Protein AF-A0A314YJA8-F1 (afdb_monomer)

Nearest PDB structures (foldseek):
  1l3a-assembly1_A  TM=9.706E-01  e=2.295E-04  Solanum tuberosum
  1l3a-assembly1_C  TM=9.419E-01  e=2.794E-04  Solanum tuberosum
  4r5j-assembly2_B-2  TM=4.885E-01  e=3.757E+00  Escherichia coli K-12
  1nei-assembly1_B  TM=5.127E-01  e=5.215E+00  Escherichia coli

Structure (mmCIF, N/CA/C/O backbone):
data_AF-A0A314YJA8-F1
#
_entry.id   AF-A0A314YJA8-F1
#
loop_
_atom_site.group_PDB
_atom_site.id
_atom_site.type_symbol
_atom_site.label_atom_id
_atom_site.label_alt_id
_atom_site.label_comp_id
_atom_site.label_asym_id
_atom_site.label_entity_id
_atom_site.label_seq_id
_atom_site.pdbx_PDB_ins_code
_atom_site.Cartn_x
_atom_site.Cartn_y
_atom_site.Cartn_z
_atom_site.occupancy
_atom_site.B_iso_or_equiv
_atom_site.auth_seq_id
_atom_site.auth_comp_id
_atom_site.auth_asym_id
_atom_site.auth_atom_id
_atom_site.pdbx_PDB_model_num
ATOM 1 N N . MET A 1 1 ? -4.463 -10.978 11.926 1.00 61.75 1 MET A N 1
ATOM 2 C CA . MET A 1 1 ? -5.165 -10.090 10.982 1.00 61.75 1 MET A CA 1
ATOM 3 C C . MET A 1 1 ? -4.494 -8.747 11.092 1.00 61.75 1 MET A C 1
ATOM 5 O O . MET A 1 1 ? -4.069 -8.416 12.192 1.00 61.75 1 MET A O 1
ATOM 9 N N . GLU A 1 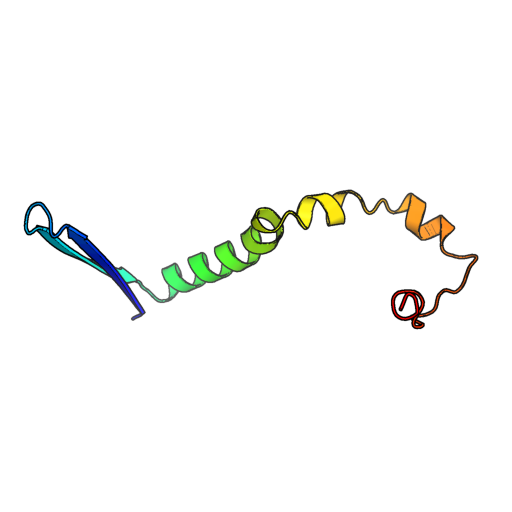2 ? -4.326 -8.055 9.976 1.00 79.75 2 GLU A N 1
ATOM 10 C CA . GLU A 1 2 ? -3.947 -6.643 10.007 1.00 79.75 2 GLU A CA 1
ATOM 11 C C . GLU A 1 2 ? -5.217 -5.805 9.861 1.00 79.75 2 GLU A C 1
ATOM 13 O O . GLU A 1 2 ? -6.252 -6.306 9.415 1.00 79.75 2 GLU A O 1
ATOM 18 N N . GLU A 1 3 ? -5.160 -4.550 10.284 1.00 82.94 3 GLU A N 1
ATOM 19 C CA . GLU A 1 3 ? -6.316 -3.663 10.304 1.00 82.94 3 GLU A CA 1
ATOM 20 C C . GLU A 1 3 ? -5.929 -2.268 9.830 1.00 82.94 3 GLU A C 1
ATOM 22 O O . GLU A 1 3 ? -4.889 -1.735 10.222 1.00 82.94 3 GLU A O 1
ATOM 27 N N . PHE A 1 4 ? -6.782 -1.663 9.001 1.00 89.69 4 PHE A N 1
ATOM 28 C CA . PHE A 1 4 ? -6.686 -0.240 8.712 1.00 89.69 4 PHE A CA 1
ATOM 29 C C . PHE A 1 4 ? -7.728 0.522 9.511 1.00 89.69 4 PHE A C 1
ATOM 31 O O . PHE A 1 4 ? -8.931 0.249 9.457 1.00 89.69 4 PHE A O 1
ATOM 38 N N . ARG A 1 5 ? -7.231 1.529 10.225 1.00 90.94 5 ARG A N 1
ATOM 39 C CA . ARG A 1 5 ? -8.036 2.507 10.937 1.00 90.94 5 ARG A CA 1
ATOM 40 C C . ARG A 1 5 ? -7.833 3.866 10.295 1.00 90.94 5 ARG A C 1
ATOM 42 O O . ARG A 1 5 ? -6.719 4.384 10.271 1.00 90.94 5 ARG A O 1
ATOM 49 N N . TYR A 1 6 ? -8.920 4.460 9.832 1.00 92.88 6 TYR A N 1
ATOM 50 C CA . TYR A 1 6 ? -8.932 5.828 9.337 1.00 92.88 6 TYR A CA 1
ATOM 51 C C . TYR A 1 6 ? -9.729 6.695 10.307 1.00 92.88 6 TYR A C 1
ATOM 53 O O . TYR A 1 6 ? -10.846 6.334 10.672 1.00 92.88 6 TYR A O 1
ATOM 61 N N . ARG A 1 7 ? -9.149 7.809 10.767 1.00 93.06 7 ARG A N 1
ATOM 62 C CA . ARG A 1 7 ? -9.795 8.753 11.688 1.00 93.06 7 ARG A CA 1
ATOM 63 C C . ARG A 1 7 ? -9.780 10.147 11.080 1.00 93.06 7 ARG A C 1
ATOM 65 O O . ARG A 1 7 ? -8.718 10.630 10.694 1.00 93.06 7 ARG A O 1
ATOM 72 N N . VAL A 1 8 ? -10.939 10.792 11.051 1.00 93.69 8 VAL A N 1
ATOM 73 C CA . VAL A 1 8 ? -11.106 12.177 10.609 1.00 93.69 8 VAL A CA 1
ATOM 74 C C . VAL A 1 8 ? -11.574 13.004 11.789 1.00 93.69 8 VAL A C 1
ATOM 76 O O . VAL A 1 8 ? -12.548 12.662 12.453 1.00 93.69 8 VAL A O 1
ATOM 79 N N . GLN A 1 9 ? -10.872 14.107 12.031 1.00 93.06 9 GLN A N 1
ATOM 80 C CA . GLN A 1 9 ? -11.223 15.065 13.069 1.00 93.06 9 GLN A CA 1
ATOM 81 C C . GLN A 1 9 ? -11.433 16.437 12.447 1.00 93.06 9 GLN A C 1
ATOM 83 O O . GLN A 1 9 ? -10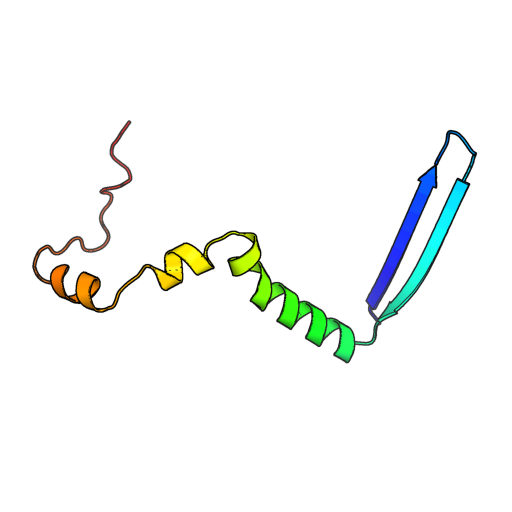.518 16.995 11.842 1.00 93.06 9 GLN A O 1
ATOM 88 N N . ASN A 1 10 ? -12.614 17.009 12.647 1.00 91.50 10 ASN A N 1
ATOM 89 C CA . ASN A 1 10 ? -12.902 18.394 12.317 1.00 91.50 10 ASN A CA 1
ATOM 90 C C . ASN A 1 10 ? -13.438 19.121 13.554 1.00 91.50 10 ASN A C 1
ATOM 92 O O . ASN A 1 10 ? -14.607 19.014 13.916 1.00 91.50 10 ASN A O 1
ATOM 96 N N . LYS A 1 11 ? -12.564 19.909 14.185 1.00 92.31 11 LYS A N 1
ATOM 97 C CA . LYS A 1 11 ? -12.872 20.653 15.415 1.00 92.31 11 LYS A CA 1
ATOM 98 C C . LYS A 1 11 ? -13.801 21.850 15.196 1.00 92.31 11 LYS A C 1
ATOM 100 O O . LYS A 1 11 ? -14.401 22.312 16.153 1.00 92.31 11 LYS A O 1
ATOM 105 N N . LEU A 1 12 ? -13.934 22.347 13.963 1.00 92.81 12 LEU A N 1
ATOM 106 C CA . LEU A 1 12 ? -14.800 23.492 13.647 1.00 92.81 12 LEU A CA 1
ATOM 107 C C . LEU A 1 12 ? -16.285 23.121 13.746 1.00 92.81 12 LEU A C 1
ATOM 109 O O . LEU A 1 12 ? -17.110 23.956 14.097 1.00 92.81 12 LEU A O 1
ATOM 113 N N . ILE A 1 13 ? -16.605 21.859 13.454 1.00 93.94 13 ILE A N 1
ATOM 114 C CA . ILE A 1 13 ? -17.962 21.295 13.505 1.00 93.94 13 ILE A CA 1
ATOM 115 C C . ILE A 1 13 ? -18.094 20.176 14.551 1.00 93.94 13 ILE A C 1
ATOM 117 O O . ILE A 1 13 ? -19.095 19.471 14.564 1.00 93.94 13 ILE A O 1
ATOM 121 N N . ASN A 1 14 ? -17.089 20.002 15.420 1.00 88.06 14 ASN A N 1
ATOM 122 C CA . ASN A 1 14 ? -17.013 18.927 16.419 1.00 88.06 14 ASN A CA 1
ATOM 123 C C . ASN A 1 14 ? -17.242 17.511 15.850 1.00 88.06 14 ASN A C 1
ATOM 125 O O . ASN A 1 14 ? -17.854 16.664 16.496 1.00 88.06 14 ASN A O 1
ATOM 129 N N . LEU A 1 15 ? -16.735 17.250 14.646 1.00 90.69 15 LEU A N 1
ATOM 130 C CA . LEU A 1 15 ? -16.810 15.944 14.000 1.00 90.69 15 LEU A CA 1
ATOM 131 C C . LEU A 1 15 ? -15.585 15.105 14.382 1.00 90.69 15 LEU A C 1
ATOM 133 O O . LEU A 1 15 ? -14.449 15.526 14.157 1.00 90.69 15 LEU A O 1
ATOM 137 N N . ASP A 1 16 ? -15.814 13.917 14.932 1.00 92.12 16 ASP A N 1
ATOM 138 C CA . ASP A 1 16 ? -14.787 12.902 15.184 1.00 92.12 16 ASP A CA 1
ATOM 139 C C . ASP A 1 16 ? -15.332 11.556 14.714 1.00 92.12 16 ASP A C 1
ATOM 141 O O . ASP A 1 16 ? -16.134 10.917 15.393 1.00 92.12 16 ASP A O 1
ATOM 145 N N . GLU A 1 17 ? -14.917 11.152 13.519 1.00 93.00 17 GLU A N 1
ATOM 146 C CA . GLU A 1 17 ? -15.349 9.907 12.897 1.00 93.00 17 GLU A CA 1
ATOM 147 C C . GLU A 1 17 ? -14.157 8.975 12.717 1.00 93.00 17 GLU A C 1
ATOM 149 O O . GLU A 1 17 ? -13.042 9.393 12.385 1.00 93.00 17 GLU A O 1
ATOM 154 N N . SER A 1 18 ? -14.388 7.680 12.920 1.00 91.75 18 SER A N 1
ATOM 155 C CA . SER A 1 18 ? -13.390 6.662 12.622 1.00 91.75 18 SER A CA 1
ATOM 156 C C . SER A 1 18 ? -14.010 5.458 11.942 1.00 91.75 18 SER A C 1
ATOM 158 O O . SER A 1 18 ? -15.003 4.919 12.425 1.00 91.75 18 SER A O 1
ATOM 160 N N . VAL A 1 19 ? -13.376 5.014 10.863 1.00 92.19 19 VAL A N 1
ATOM 161 C CA . VAL A 1 19 ? -13.756 3.829 10.096 1.00 92.19 19 VAL A CA 1
ATOM 162 C C . VAL A 1 19 ? -12.707 2.746 10.311 1.00 92.19 19 VAL A C 1
ATOM 164 O O . VAL A 1 19 ? -11.503 3.021 10.353 1.00 92.19 19 VAL A O 1
ATOM 167 N N . TYR A 1 20 ? -13.187 1.514 10.458 1.00 93.00 20 TYR A N 1
ATOM 168 C CA . TYR A 1 20 ? -12.375 0.331 10.690 1.00 93.00 20 TYR A CA 1
ATOM 169 C C . TYR A 1 20 ? -12.647 -0.711 9.611 1.00 93.00 20 TYR A C 1
ATOM 171 O O . TYR A 1 20 ? -13.803 -1.059 9.368 1.00 93.00 20 TYR A O 1
ATOM 179 N N . ILE A 1 21 ? -11.583 -1.211 8.984 1.00 94.06 21 ILE A N 1
ATOM 180 C CA . ILE A 1 21 ? -11.668 -2.266 7.974 1.00 94.06 21 ILE A CA 1
ATOM 181 C C . ILE A 1 21 ? -10.643 -3.357 8.316 1.00 94.06 21 ILE A C 1
ATOM 183 O O . ILE A 1 21 ? -9.439 -3.071 8.344 1.00 94.06 21 ILE A O 1
ATOM 187 N N . PRO A 1 22 ? -11.088 -4.603 8.573 1.00 92.75 22 PRO A N 1
ATOM 188 C CA . PRO A 1 22 ? -10.181 -5.725 8.758 1.00 92.75 22 PRO A CA 1
ATOM 189 C C . PRO A 1 22 ? -9.598 -6.159 7.411 1.00 92.75 22 PRO A C 1
ATOM 191 O O . PRO A 1 22 ? -10.313 -6.221 6.413 1.00 92.75 22 PRO A O 1
A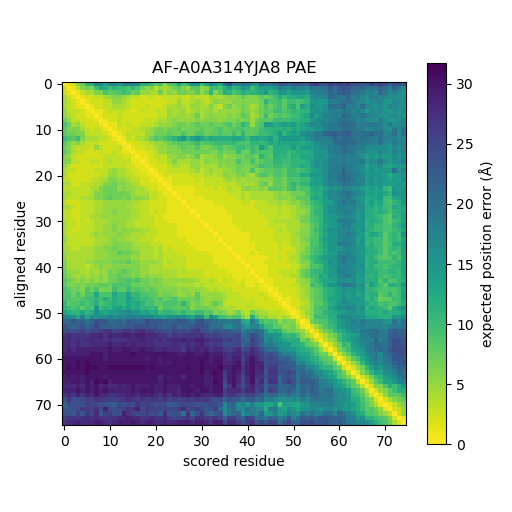TOM 194 N N . ILE A 1 23 ? -8.310 -6.502 7.399 1.00 92.00 23 ILE A N 1
ATOM 195 C CA . ILE A 1 23 ? -7.610 -6.983 6.208 1.00 92.00 23 ILE A CA 1
ATOM 196 C C . ILE A 1 23 ? -7.056 -8.388 6.446 1.00 92.00 23 ILE A C 1
ATOM 198 O O . ILE A 1 23 ? -6.358 -8.691 7.427 1.00 92.00 23 ILE A O 1
ATOM 202 N N . THR A 1 24 ? -7.373 -9.282 5.514 1.00 95.06 24 THR A N 1
ATOM 203 C CA . THR A 1 24 ? -6.844 -10.642 5.488 1.00 95.06 24 THR A CA 1
ATOM 204 C C . THR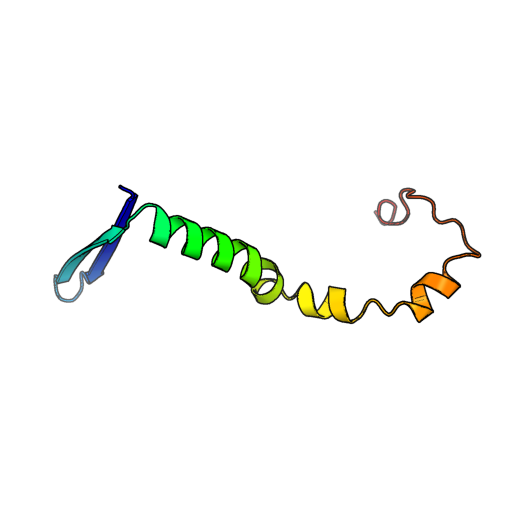 A 1 24 ? -5.378 -10.649 5.051 1.00 95.06 24 THR A C 1
ATOM 206 O O . THR A 1 24 ? -4.883 -9.754 4.370 1.00 95.06 24 THR A O 1
ATOM 209 N N . ARG A 1 25 ? -4.645 -11.711 5.406 1.00 92.38 25 ARG A N 1
ATOM 210 C CA . ARG A 1 25 ? -3.226 -11.840 5.024 1.00 92.38 25 ARG A CA 1
ATOM 211 C C . ARG A 1 25 ? -3.017 -11.835 3.505 1.00 92.38 25 ARG A C 1
ATOM 213 O O . ARG A 1 25 ? -1.994 -11.339 3.045 1.00 92.38 25 ARG A O 1
ATOM 220 N N . ALA A 1 26 ? -3.966 -12.392 2.752 1.00 94.75 26 ALA A N 1
ATOM 221 C CA . ALA A 1 26 ? -3.907 -12.427 1.295 1.00 94.75 26 ALA A CA 1
ATOM 222 C C . ALA A 1 26 ? -4.033 -11.017 0.702 1.00 94.75 26 ALA A C 1
ATOM 224 O O . ALA A 1 26 ? -3.196 -10.615 -0.101 1.00 94.75 26 ALA A O 1
ATOM 225 N N . GLU A 1 27 ? -5.014 -10.238 1.160 1.00 94.69 27 GLU A N 1
ATOM 226 C CA . GLU A 1 27 ? -5.208 -8.847 0.731 1.00 94.69 27 GLU A CA 1
ATOM 227 C C . GLU A 1 27 ? -3.992 -7.977 1.069 1.00 94.69 27 GLU A C 1
ATOM 229 O O . GLU A 1 27 ? -3.512 -7.222 0.224 1.00 94.69 27 GLU A O 1
ATOM 234 N N . PHE A 1 28 ? -3.420 -8.135 2.267 1.00 94.50 28 PHE A N 1
ATOM 235 C CA . PHE A 1 28 ? -2.221 -7.388 2.642 1.00 94.50 28 PHE A CA 1
ATOM 236 C C . PHE A 1 28 ? -1.002 -7.740 1.774 1.00 94.50 28 PHE A C 1
ATOM 238 O O . PHE A 1 28 ? -0.240 -6.855 1.381 1.00 94.50 28 PHE A O 1
ATOM 245 N N . ALA A 1 29 ? -0.823 -9.016 1.417 1.00 96.12 29 ALA A N 1
ATOM 246 C CA . ALA A 1 29 ? 0.254 -9.432 0.521 1.00 96.12 29 ALA A CA 1
ATOM 247 C C . ALA A 1 29 ? 0.123 -8.797 -0.876 1.00 96.12 29 ALA A C 1
ATOM 249 O O . ALA A 1 29 ? 1.127 -8.357 -1.443 1.00 96.12 29 ALA A O 1
ATOM 250 N N . VAL A 1 30 ? -1.106 -8.690 -1.396 1.00 97.00 30 VAL A N 1
ATOM 251 C CA . VAL A 1 30 ? -1.392 -8.001 -2.665 1.00 97.00 30 VAL A CA 1
ATOM 252 C C . VAL A 1 30 ? -1.025 -6.520 -2.571 1.00 97.00 30 VAL A C 1
ATOM 254 O O . VAL A 1 30 ? -0.299 -6.026 -3.432 1.00 97.00 30 VAL A O 1
ATOM 257 N N . LEU A 1 31 ? -1.437 -5.824 -1.504 1.00 96.19 31 LEU A N 1
ATOM 258 C CA . LEU A 1 31 ? -1.084 -4.414 -1.292 1.00 96.19 31 LEU A CA 1
ATOM 259 C C . LEU A 1 31 ? 0.431 -4.211 -1.201 1.00 96.19 31 LEU A C 1
ATOM 261 O O . LEU A 1 31 ? 0.976 -3.308 -1.830 1.00 96.19 31 LEU A O 1
ATOM 265 N N . LYS A 1 32 ? 1.136 -5.087 -0.479 1.00 95.75 32 LYS A N 1
ATOM 266 C CA . LYS A 1 32 ? 2.597 -5.035 -0.352 1.00 95.75 32 LYS A CA 1
ATOM 267 C C . LYS A 1 32 ? 3.297 -5.203 -1.701 1.00 95.75 32 LYS A C 1
ATOM 269 O O . LYS A 1 32 ? 4.247 -4.480 -1.998 1.00 95.75 32 LYS A O 1
ATOM 274 N N . SER A 1 33 ? 2.820 -6.136 -2.525 1.00 97.56 33 SER A N 1
ATOM 275 C CA . SER A 1 33 ? 3.325 -6.335 -3.885 1.00 97.56 33 SER A CA 1
ATOM 276 C C . SER A 1 33 ? 3.056 -5.111 -4.768 1.00 97.56 33 SER A C 1
ATOM 278 O O . SER A 1 33 ? 3.980 -4.618 -5.416 1.00 97.56 33 SER A O 1
ATOM 280 N N . ALA A 1 34 ? 1.837 -4.567 -4.723 1.00 97.69 34 ALA A N 1
ATOM 281 C CA . ALA A 1 34 ? 1.457 -3.377 -5.478 1.00 97.69 34 ALA A CA 1
ATOM 282 C C . ALA A 1 34 ? 2.276 -2.139 -5.073 1.00 97.69 34 ALA A C 1
ATOM 284 O O . ALA A 1 34 ? 2.737 -1.404 -5.944 1.00 97.69 34 ALA A O 1
ATOM 285 N N . PHE A 1 35 ? 2.522 -1.930 -3.773 1.00 96.88 35 PHE A N 1
ATOM 286 C CA . PHE A 1 35 ? 3.349 -0.823 -3.291 1.00 96.88 35 PHE A CA 1
ATOM 287 C C . PHE A 1 35 ? 4.794 -0.939 -3.769 1.00 96.88 35 PHE A C 1
ATOM 289 O O . PHE A 1 35 ? 5.324 0.019 -4.323 1.00 96.88 35 PHE A O 1
ATOM 296 N N . ASN A 1 36 ? 5.413 -2.115 -3.658 1.00 96.00 36 ASN A N 1
ATOM 297 C CA . ASN A 1 36 ? 6.766 -2.318 -4.182 1.00 96.00 36 ASN A CA 1
ATOM 298 C C . ASN A 1 36 ? 6.854 -2.063 -5.694 1.00 96.00 36 ASN A C 1
ATOM 300 O O . ASN A 1 36 ? 7.845 -1.509 -6.164 1.00 96.00 36 ASN A O 1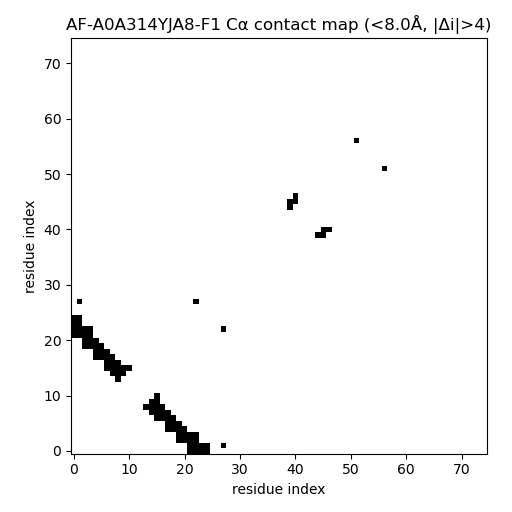
ATOM 304 N N . PHE A 1 37 ? 5.816 -2.433 -6.448 1.00 96.25 37 PHE A N 1
ATOM 305 C CA . PHE A 1 37 ? 5.757 -2.192 -7.886 1.00 96.25 37 PHE A CA 1
ATOM 306 C C . PHE A 1 37 ? 5.615 -0.704 -8.239 1.00 96.25 37 PHE A C 1
ATOM 308 O O . PHE A 1 37 ? 6.304 -0.233 -9.140 1.00 96.25 37 PHE A O 1
ATOM 315 N N . ILE A 1 38 ? 4.739 0.042 -7.556 1.00 97.12 38 ILE A N 1
ATOM 316 C CA . ILE A 1 38 ? 4.427 1.434 -7.919 1.00 97.12 38 ILE A CA 1
ATOM 317 C C . ILE A 1 38 ? 5.447 2.449 -7.377 1.00 97.12 38 ILE A C 1
ATOM 319 O O . ILE A 1 38 ? 5.571 3.540 -7.933 1.00 97.12 38 ILE A O 1
ATOM 323 N N . LEU A 1 39 ? 6.211 2.113 -6.330 1.00 96.25 39 LEU A N 1
ATOM 324 C CA . LEU A 1 39 ? 7.186 3.021 -5.70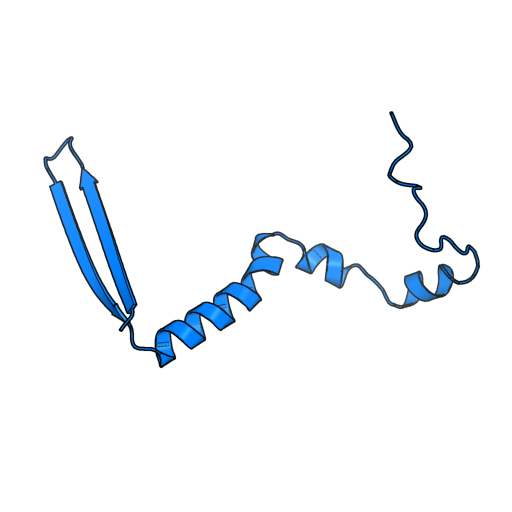6 1.00 96.25 39 LEU A CA 1
ATOM 325 C C . LEU A 1 39 ? 8.174 3.662 -6.709 1.00 96.25 39 LEU A C 1
ATOM 327 O O . LEU A 1 39 ? 8.284 4.890 -6.708 1.00 96.25 39 LEU A O 1
ATOM 331 N N . PRO A 1 40 ? 8.831 2.917 -7.623 1.00 93.50 40 PRO A N 1
ATOM 332 C CA . PRO A 1 40 ? 9.708 3.510 -8.640 1.00 93.50 40 PRO A CA 1
ATOM 333 C C . PRO A 1 40 ? 8.984 4.445 -9.619 1.00 93.50 40 PRO A C 1
ATOM 335 O O . PRO A 1 40 ? 9.597 5.349 -10.192 1.00 93.50 40 PRO A O 1
ATOM 338 N N . TYR A 1 41 ? 7.683 4.240 -9.830 1.00 93.62 41 TYR A N 1
ATOM 339 C CA . TYR A 1 41 ? 6.882 5.089 -10.705 1.00 93.62 41 TYR A CA 1
ATOM 340 C C . TYR A 1 41 ? 6.532 6.413 -10.030 1.00 93.62 41 TYR A C 1
ATOM 342 O O . TYR A 1 41 ? 6.723 7.460 -10.643 1.00 93.62 41 TYR A O 1
ATOM 350 N N . ILE A 1 42 ? 6.126 6.379 -8.755 1.00 96.06 42 ILE A N 1
ATOM 351 C CA . ILE A 1 42 ? 5.856 7.584 -7.950 1.00 96.06 42 ILE A CA 1
ATOM 352 C C . ILE A 1 42 ? 7.129 8.426 -7.787 1.00 96.06 42 ILE A C 1
ATOM 354 O O . ILE A 1 42 ? 7.072 9.648 -7.882 1.00 96.06 42 ILE A O 1
ATOM 358 N N . LEU A 1 43 ? 8.285 7.781 -7.600 1.00 94.75 43 LEU A N 1
ATOM 359 C CA . LEU A 1 43 ? 9.586 8.456 -7.509 1.00 94.75 43 LEU A CA 1
ATOM 360 C C . LEU A 1 43 ? 10.117 8.966 -8.861 1.00 94.75 43 LEU A C 1
ATOM 362 O O . LEU A 1 43 ? 11.147 9.632 -8.899 1.00 94.75 43 LEU A O 1
ATOM 366 N N . GLY A 1 44 ? 9.469 8.629 -9.981 1.00 90.69 44 GLY A N 1
ATOM 367 C CA . GLY A 1 44 ? 9.930 9.009 -11.320 1.00 90.69 44 GLY A CA 1
ATOM 368 C C . GLY A 1 44 ? 11.139 8.216 -11.838 1.00 90.69 44 GLY A C 1
ATOM 369 O O . GLY A 1 44 ? 11.559 8.424 -12.974 1.00 90.69 44 GLY A O 1
ATOM 370 N N . TRP A 1 45 ? 11.673 7.260 -11.071 1.00 93.38 45 TRP A N 1
ATOM 371 C CA . TRP A 1 45 ? 12.817 6.427 -11.472 1.00 93.38 45 TRP A CA 1
ATOM 372 C C . TRP A 1 45 ? 12.548 5.582 -12.714 1.00 93.38 45 TRP A C 1
ATOM 374 O O . TRP A 1 45 ? 13.476 5.286 -13.459 1.00 93.38 45 TRP A O 1
ATOM 384 N N . HIS A 1 46 ? 11.289 5.236 -12.982 1.00 89.50 46 HIS A N 1
ATOM 385 C CA . HIS A 1 46 ? 10.902 4.564 -14.222 1.00 89.50 46 HIS A CA 1
ATOM 386 C C . HIS A 1 46 ? 11.288 5.365 -15.483 1.00 89.50 46 HIS A C 1
ATOM 388 O O . HIS A 1 46 ? 11.705 4.771 -16.473 1.00 89.50 46 HIS A O 1
ATOM 394 N N . ALA A 1 47 ? 11.204 6.702 -15.454 1.00 86.6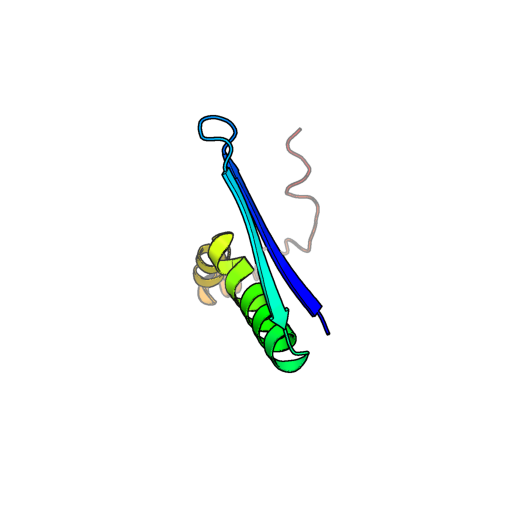2 47 ALA A N 1
ATOM 395 C CA . ALA A 1 47 ? 11.579 7.552 -16.585 1.00 86.62 47 ALA A CA 1
ATOM 396 C C . ALA A 1 47 ? 13.094 7.514 -16.831 1.00 86.62 47 ALA A C 1
ATOM 398 O O . ALA A 1 47 ? 13.534 7.418 -17.974 1.00 86.62 47 ALA A O 1
ATOM 399 N N . TYR A 1 48 ? 13.882 7.507 -15.751 1.00 84.25 48 TYR A N 1
ATOM 400 C CA . TYR A 1 48 ? 15.329 7.317 -15.818 1.00 84.25 48 TYR A CA 1
ATOM 401 C C . TYR A 1 48 ? 15.684 5.913 -16.323 1.00 84.25 48 TYR A C 1
ATOM 403 O O . TYR A 1 48 ? 16.399 5.792 -17.312 1.00 84.25 48 TYR A O 1
ATOM 411 N N . ALA A 1 49 ? 15.130 4.858 -15.720 1.00 85.19 49 ALA A N 1
ATOM 412 C CA . ALA A 1 49 ? 15.409 3.475 -16.104 1.00 85.19 49 ALA A CA 1
ATOM 413 C C . ALA A 1 49 ? 15.070 3.193 -17.580 1.00 85.19 49 ALA A C 1
ATOM 415 O O . ALA A 1 49 ? 15.857 2.557 -18.273 1.00 85.19 49 ALA A O 1
ATOM 416 N N . ASN A 1 50 ? 13.954 3.731 -18.085 1.00 82.81 50 ASN A N 1
ATOM 417 C CA . ASN A 1 50 ? 13.552 3.590 -19.489 1.00 82.81 50 ASN A CA 1
ATOM 418 C C . ASN A 1 50 ? 14.401 4.427 -20.461 1.00 82.81 50 ASN A C 1
ATOM 420 O O . ASN A 1 50 ? 14.392 4.163 -21.661 1.00 82.81 50 ASN A O 1
ATOM 424 N N . SER A 1 51 ? 15.118 5.441 -19.968 1.00 82.62 51 SER A N 1
ATOM 425 C CA . SER A 1 51 ? 16.045 6.239 -20.779 1.00 82.62 51 SER A CA 1
ATOM 426 C C . SER A 1 51 ? 17.419 5.582 -20.948 1.00 82.62 51 SER A C 1
ATOM 428 O O . SER A 1 51 ? 18.175 5.985 -21.831 1.00 82.62 51 SER A O 1
ATOM 430 N N . ILE A 1 52 ? 17.734 4.558 -20.143 1.00 80.38 52 ILE A N 1
ATOM 431 C CA . ILE A 1 52 ? 18.970 3.779 -20.262 1.00 80.38 52 ILE A CA 1
ATOM 432 C C . ILE A 1 52 ? 18.853 2.894 -21.505 1.00 80.38 52 ILE A C 1
ATOM 434 O O . ILE A 1 52 ? 18.362 1.766 -21.468 1.00 80.38 52 ILE A O 1
ATOM 438 N N . LYS A 1 53 ? 19.290 3.438 -22.636 1.00 75.25 53 LYS A N 1
ATOM 439 C CA . LYS A 1 53 ? 19.356 2.732 -23.908 1.00 75.25 53 LYS A CA 1
ATOM 440 C C . LYS A 1 53 ? 20.518 1.730 -23.909 1.00 75.25 53 LYS A C 1
ATOM 442 O O . LYS A 1 53 ? 21.636 2.104 -23.546 1.00 75.25 53 LYS A O 1
ATOM 447 N N . PRO A 1 54 ? 20.306 0.477 -24.346 1.00 64.25 54 PRO A N 1
ATOM 448 C CA . PRO A 1 54 ? 21.374 -0.518 -24.428 1.00 64.25 54 PRO A CA 1
ATOM 449 C C . PRO A 1 54 ? 22.458 -0.148 -25.457 1.00 64.25 54 PRO A C 1
ATOM 451 O O . PRO A 1 54 ? 23.589 -0.620 -25.358 1.00 64.25 54 PRO A O 1
ATOM 454 N N . GLU A 1 55 ? 22.162 0.719 -26.431 1.00 56.59 55 GLU A N 1
ATOM 455 C CA . GLU A 1 55 ? 23.175 1.218 -27.365 1.00 56.59 55 GLU A CA 1
ATOM 456 C C . GLU A 1 55 ? 24.208 2.165 -26.720 1.00 56.59 55 GLU A C 1
ATOM 458 O O . GLU A 1 55 ? 25.368 2.159 -27.140 1.00 56.59 55 GLU A O 1
ATOM 463 N N . ASP A 1 56 ? 23.857 2.908 -25.664 1.00 52.88 56 ASP A N 1
ATOM 464 C CA . ASP A 1 56 ? 24.786 3.833 -24.992 1.00 52.88 56 ASP A CA 1
ATOM 465 C C . ASP A 1 56 ? 25.690 3.124 -23.972 1.00 52.88 56 ASP A C 1
ATOM 467 O O . ASP A 1 56 ? 26.841 3.522 -23.780 1.00 52.88 56 ASP A O 1
ATOM 471 N N . SER A 1 57 ? 25.248 1.998 -23.401 1.00 53.72 57 SER A N 1
ATOM 472 C CA . SER A 1 57 ? 26.103 1.148 -22.561 1.00 53.72 57 SER A CA 1
ATOM 473 C C . SER A 1 57 ? 27.185 0.415 -23.365 1.00 53.72 57 SER A C 1
ATOM 475 O O . SER A 1 57 ? 28.257 0.129 -22.831 1.00 53.72 57 SER A O 1
ATOM 477 N N . SER A 1 58 ? 26.978 0.192 -24.670 1.00 49.09 58 SER A N 1
ATOM 478 C CA . SER A 1 58 ? 28.006 -0.369 -25.564 1.00 49.09 58 SER A CA 1
ATOM 479 C C . SER A 1 58 ? 29.146 0.616 -25.885 1.00 49.09 58 SER A C 1
ATOM 481 O O . SER A 1 58 ? 30.280 0.196 -26.122 1.00 49.09 58 SER A O 1
ATOM 483 N N . ARG A 1 59 ? 28.882 1.931 -25.822 1.00 49.16 59 ARG A N 1
ATOM 484 C CA . ARG A 1 59 ? 29.891 2.992 -26.008 1.00 49.16 59 ARG A CA 1
ATOM 485 C C . ARG A 1 59 ? 30.712 3.285 -24.751 1.00 49.16 59 ARG A C 1
ATOM 487 O O . ARG A 1 59 ? 31.782 3.878 -24.862 1.00 49.16 59 ARG A O 1
ATOM 494 N N . MET A 1 60 ? 30.277 2.818 -23.580 1.00 49.47 60 MET A N 1
ATOM 495 C CA . MET A 1 60 ? 31.037 2.937 -22.327 1.00 49.47 60 MET A CA 1
ATOM 496 C C . MET A 1 60 ? 32.199 1.933 -22.220 1.00 49.47 60 MET A C 1
ATOM 498 O O . MET A 1 60 ? 32.990 2.004 -21.284 1.00 49.47 60 MET A O 1
ATOM 502 N N . ASN A 1 61 ? 32.363 1.027 -23.191 1.00 47.94 61 ASN A N 1
ATOM 503 C CA . ASN A 1 61 ? 33.383 -0.023 -23.140 1.00 47.94 61 ASN A CA 1
ATOM 504 C C . ASN A 1 61 ? 34.806 0.427 -23.546 1.00 47.94 61 ASN A C 1
ATOM 506 O O . ASN A 1 61 ? 35.675 -0.423 -23.717 1.00 47.94 61 ASN A O 1
ATOM 510 N N . ASN A 1 62 ? 35.074 1.736 -23.688 1.00 49.41 62 ASN A N 1
ATOM 511 C CA . ASN A 1 62 ? 36.436 2.249 -23.932 1.00 49.41 62 ASN A CA 1
ATOM 512 C C . ASN A 1 62 ? 36.910 3.350 -22.963 1.00 49.41 62 ASN A C 1
ATOM 514 O O . ASN A 1 62 ? 37.963 3.948 -23.161 1.00 49.41 62 ASN A O 1
ATOM 518 N N . SER A 1 63 ? 36.189 3.593 -21.871 1.00 48.84 63 SER A N 1
ATOM 519 C CA . SER A 1 63 ? 36.747 4.314 -20.727 1.00 48.84 63 SER A CA 1
ATOM 520 C C . SER A 1 63 ? 36.319 3.578 -19.475 1.00 48.84 63 SER A C 1
ATOM 522 O O . SER A 1 63 ? 35.187 3.706 -19.019 1.00 48.84 63 SER A O 1
ATOM 524 N N . SER A 1 64 ? 37.221 2.756 -18.951 1.00 50.94 64 SER A N 1
ATOM 525 C CA . SER A 1 64 ? 37.029 2.060 -17.685 1.00 50.94 64 SER A CA 1
ATOM 526 C C . SER A 1 64 ? 36.888 3.073 -16.539 1.00 50.94 64 SER A C 1
ATOM 528 O O . SER A 1 64 ? 37.849 3.299 -15.813 1.00 50.94 64 SER A O 1
ATOM 530 N N . SER A 1 65 ? 35.704 3.654 -16.320 1.00 51.78 65 SER A N 1
ATOM 531 C CA . SER A 1 65 ? 35.324 4.176 -15.005 1.00 51.78 65 SER A CA 1
ATOM 532 C C . SER A 1 65 ? 34.787 3.002 -14.193 1.00 51.78 65 SER A C 1
ATOM 534 O O . SER A 1 65 ? 33.598 2.819 -13.939 1.00 51.78 65 SER A O 1
ATOM 536 N N . ARG A 1 66 ? 35.715 2.121 -13.812 1.00 53.28 66 ARG A N 1
ATOM 537 C CA . ARG A 1 66 ? 35.465 1.193 -12.716 1.00 53.28 66 ARG A CA 1
ATOM 538 C C . ARG A 1 66 ? 35.228 2.055 -11.482 1.00 53.28 66 ARG A C 1
ATOM 540 O O . ARG A 1 66 ? 36.199 2.553 -10.933 1.00 53.28 66 ARG A O 1
ATOM 547 N N . TYR A 1 67 ? 33.959 2.257 -11.127 1.00 56.31 67 TYR A N 1
ATOM 548 C CA . TYR A 1 67 ? 33.472 2.544 -9.774 1.00 56.31 67 TYR A CA 1
ATOM 549 C C . TYR A 1 67 ? 34.513 3.275 -8.902 1.00 56.31 67 TYR A C 1
ATOM 551 O O . TYR A 1 67 ? 35.242 2.641 -8.140 1.00 56.31 67 TYR A O 1
ATOM 559 N N . GLY A 1 68 ? 34.671 4.587 -9.082 1.00 54.94 68 GLY A N 1
ATOM 560 C CA . GLY A 1 68 ? 35.850 5.267 -8.551 1.00 54.94 68 GLY A CA 1
ATOM 561 C C . GLY A 1 68 ? 35.681 6.765 -8.373 1.00 54.94 68 GLY A C 1
ATOM 562 O O . GLY A 1 68 ? 36.312 7.521 -9.098 1.00 54.94 68 GLY A O 1
ATOM 563 N N . GLY A 1 69 ? 34.874 7.167 -7.383 1.00 56.84 69 GLY A N 1
ATOM 564 C CA . GLY A 1 69 ? 34.971 8.471 -6.705 1.00 56.84 69 GLY A CA 1
ATOM 565 C C . GLY A 1 69 ? 34.806 9.729 -7.566 1.00 56.84 69 GLY A C 1
ATOM 566 O O . GLY A 1 69 ? 35.051 10.830 -7.085 1.00 56.84 69 GLY A O 1
ATOM 567 N N . ASP A 1 70 ? 34.389 9.605 -8.821 1.00 59.12 70 ASP A N 1
ATOM 568 C CA . ASP A 1 70 ? 34.273 10.698 -9.788 1.00 59.12 70 ASP A CA 1
ATOM 569 C C . ASP A 1 70 ? 33.152 11.685 -9.435 1.00 59.12 70 ASP A C 1
ATOM 571 O O . ASP A 1 70 ? 33.244 12.870 -9.750 1.00 59.12 70 ASP A O 1
ATOM 575 N N . PHE A 1 71 ? 32.142 11.230 -8.691 1.00 63.31 71 PHE A N 1
ATOM 576 C CA . PHE A 1 71 ? 31.074 12.081 -8.155 1.00 63.31 71 PHE A CA 1
ATOM 577 C C . PHE A 1 71 ? 31.379 12.675 -6.768 1.00 63.31 71 PHE A C 1
ATOM 579 O O . PHE A 1 71 ? 30.581 13.459 -6.259 1.00 63.31 71 PHE A O 1
ATOM 586 N N . GLU A 1 72 ? 32.508 12.323 -6.140 1.00 66.19 72 GLU A N 1
ATOM 587 C CA . GLU A 1 72 ? 32.830 12.731 -4.760 1.00 66.19 72 GLU A CA 1
ATOM 588 C C . GLU A 1 72 ? 33.730 13.979 -4.666 1.00 66.19 72 GLU A C 1
ATOM 590 O O . GLU A 1 72 ? 33.796 14.600 -3.604 1.00 66.19 72 GLU A O 1
ATOM 595 N N . TRP A 1 73 ? 34.401 14.385 -5.752 1.00 73.94 73 TRP A N 1
ATOM 596 C CA . TRP A 1 73 ? 35.482 15.388 -5.710 1.00 73.94 73 TRP A CA 1
ATOM 597 C C . TRP A 1 73 ? 35.133 16.807 -6.195 1.00 73.94 73 TRP A C 1
ATOM 599 O O . TRP A 1 73 ? 36.034 17.576 -6.515 1.00 73.94 73 TRP A O 1
ATOM 609 N N . ASN A 1 74 ? 33.861 17.214 -6.164 1.00 61.97 74 ASN A N 1
ATOM 610 C CA . ASN A 1 74 ? 33.474 18.627 -6.323 1.00 61.97 74 ASN A CA 1
ATOM 611 C C . ASN A 1 74 ? 33.064 19.232 -4.970 1.00 61.97 74 ASN A C 1
ATOM 613 O O . ASN A 1 74 ? 31.879 19.462 -4.723 1.00 61.97 74 ASN A O 1
ATOM 617 N N . ARG A 1 75 ? 34.044 19.436 -4.080 1.00 58.19 75 ARG A N 1
ATOM 618 C CA . ARG A 1 75 ? 33.892 20.323 -2.916 1.00 58.19 75 ARG A CA 1
ATOM 619 C C . ARG A 1 75 ? 34.331 21.733 -3.272 1.00 58.19 75 ARG A C 1
ATOM 621 O O . ARG A 1 75 ? 35.370 21.846 -3.957 1.00 58.19 75 ARG A O 1
#

pLDDT: mean 80.79, std 17.34, range [47.94, 97.69]

Sequence (75 aa):
MEEFRYRVQNKLINLDESVYIPITRAEFAVLKSAFNFILPYILGWHAYANSIKPEDSSRMNNSSSRYGGDFEWNR

Foldseek 3Di:
DDKDKDWDADPVVRDTDIDIDDDDPVRVVVVVVVCVVCVCVVVVVVVVVVPPDPVVVVVCVPDPPPPDCPVPPPD

Organism: NCBI:txid2094558

Radius of gyration: 23.56 Å; Cα contacts (8 Å, |Δi|>4): 45; chains: 1; bounding box: 55×36×44 Å

Secondary structure (DSSP, 8-state):
-EEEEEEEEETTTTEEEEEEEEE-HHHHHHHHHHHHHHHHHHTTHHHHHHH--HHHHHHGGGS---S-STTT---

Solvent-accessible surface area (backbone atoms only — not comparable to full-atom values): 4874 Å² total; per-residue (Å²): 125,53,73,52,76,49,74,50,78,40,81,92,77,72,44,78,48,73,52,79,48,84,37,52,71,66,60,51,51,51,52,54,53,50,49,66,64,45,46,44,56,77,71,46,47,49,63,57,61,70,62,66,49,74,71,60,61,65,67,51,77,82,57,88,76,68,87,68,69,79,87,71,75,85,12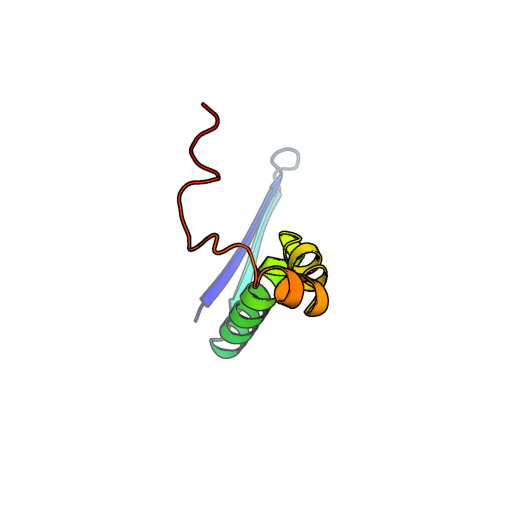4

Mean predicted aligned err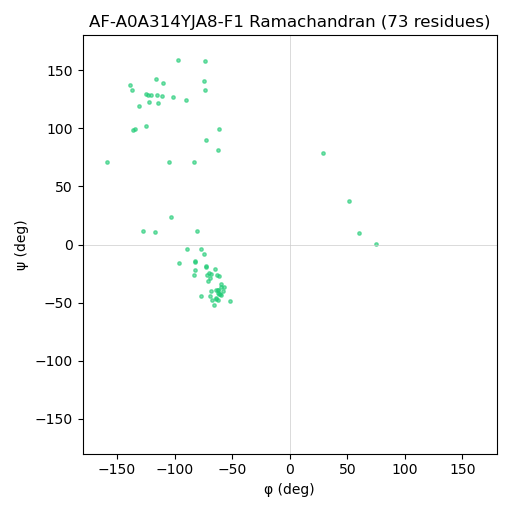or: 12.15 Å

InterPro domains:
  IPR009044 ssDNA-binding transcriptional regulator [G3DSA:2.30.31.10] (1-64)
  IPR009044 ssDNA-binding transcriptional regulator [SSF54447] (5-75)
  IPR013742 Whirly transcription factor [PTHR31745] (4-75)